Protein AF-A0A7S2YZV2-F1 (afdb_monomer_lite)

Structure (mmCIF, N/CA/C/O backbone):
data_AF-A0A7S2YZV2-F1
#
_entry.id   AF-A0A7S2YZV2-F1
#
loop_
_atom_site.group_PDB
_atom_site.id
_atom_site.type_symbol
_atom_site.label_atom_id
_atom_site.label_alt_id
_atom_site.label_comp_id
_atom_site.label_asym_id
_atom_site.label_entity_id
_atom_site.label_seq_id
_atom_site.pdbx_PDB_ins_code
_atom_site.Cartn_x
_atom_site.Cartn_y
_atom_site.Cartn_z
_atom_site.occupancy
_atom_site.B_iso_or_equiv
_atom_site.auth_seq_id
_atom_site.auth_comp_id
_atom_site.auth_asym_id
_atom_site.auth_atom_id
_atom_site.pdbx_PDB_model_num
ATOM 1 N N . SER A 1 1 ? -9.033 17.276 6.585 1.00 79.81 1 SER A N 1
ATOM 2 C CA . SER A 1 1 ? -8.620 16.413 7.710 1.00 79.81 1 SER A CA 1
ATOM 3 C C . SER A 1 1 ? -7.561 15.451 7.200 1.00 79.81 1 SER A C 1
ATOM 5 O O . SER A 1 1 ? -7.741 14.903 6.117 1.00 79.81 1 SER A O 1
ATOM 7 N N . GLU A 1 2 ? -6.471 15.275 7.947 1.00 83.94 2 GLU A N 1
ATOM 8 C CA . GLU A 1 2 ? -5.368 14.354 7.623 1.00 83.94 2 GLU A CA 1
ATOM 9 C C . GLU A 1 2 ? -5.847 12.895 7.511 1.00 83.94 2 GLU A C 1
ATOM 11 O O . GLU A 1 2 ? -5.472 12.184 6.583 1.00 83.94 2 GLU A O 1
ATOM 16 N N . VAL A 1 3 ? -6.804 12.495 8.359 1.00 87.62 3 VAL A N 1
ATOM 17 C CA . VAL A 1 3 ? -7.451 11.172 8.308 1.00 87.62 3 VAL A CA 1
ATOM 18 C C . VAL A 1 3 ? -8.178 10.958 6.978 1.00 87.62 3 VAL A C 1
ATOM 20 O O . VAL A 1 3 ? -8.056 9.901 6.370 1.00 87.62 3 VAL A O 1
ATOM 23 N N . GLY A 1 4 ? -8.901 11.968 6.485 1.00 88.25 4 GLY A N 1
ATOM 24 C CA . GLY A 1 4 ? -9.599 11.879 5.197 1.00 88.25 4 GLY A CA 1
ATOM 25 C C . GLY A 1 4 ? -8.642 11.700 4.014 1.00 88.25 4 GLY A C 1
ATOM 26 O O . GLY A 1 4 ? -8.926 10.921 3.105 1.00 88.25 4 GLY A O 1
ATOM 27 N N . ALA A 1 5 ? -7.484 12.366 4.051 1.00 90.69 5 ALA A N 1
ATOM 28 C CA . ALA A 1 5 ? -6.445 12.201 3.037 1.00 90.69 5 ALA A CA 1
ATOM 29 C C . ALA A 1 5 ? -5.828 10.793 3.078 1.00 90.69 5 ALA A C 1
ATOM 31 O O . ALA A 1 5 ? -5.681 10.165 2.028 1.00 90.69 5 ALA A O 1
ATOM 32 N N . ALA A 1 6 ? -5.548 10.266 4.276 1.00 89.75 6 ALA A N 1
ATOM 33 C CA . ALA A 1 6 ? -5.053 8.901 4.455 1.00 89.75 6 ALA A CA 1
ATOM 34 C C . ALA A 1 6 ? -6.043 7.861 3.903 1.00 89.75 6 ALA A C 1
ATOM 36 O O . ALA A 1 6 ? -5.656 7.004 3.110 1.00 89.75 6 ALA A O 1
ATOM 37 N N . LEU A 1 7 ? -7.334 7.981 4.233 1.00 92.06 7 LEU A N 1
ATOM 38 C CA . LEU A 1 7 ? -8.378 7.088 3.714 1.00 92.06 7 LEU A CA 1
ATOM 39 C C . LEU A 1 7 ? -8.478 7.140 2.181 1.00 92.06 7 LEU A C 1
ATOM 41 O O . LEU A 1 7 ? -8.609 6.099 1.530 1.00 92.06 7 LEU A O 1
ATOM 45 N N . GLY A 1 8 ? -8.380 8.337 1.595 1.00 92.56 8 GLY A N 1
ATOM 46 C CA . GLY A 1 8 ? -8.360 8.519 0.143 1.00 92.56 8 GLY A CA 1
ATOM 47 C C . GLY A 1 8 ? -7.178 7.801 -0.512 1.00 92.56 8 GLY A C 1
ATOM 48 O O . GLY A 1 8 ? -7.374 6.994 -1.424 1.00 92.56 8 GLY A O 1
ATOM 49 N N . LEU A 1 9 ? -5.966 8.024 0.002 1.00 93.44 9 LEU A N 1
ATOM 50 C CA . LEU A 1 9 ? -4.748 7.378 -0.493 1.00 93.44 9 LEU A CA 1
ATOM 51 C C . LEU A 1 9 ? -4.833 5.850 -0.395 1.00 93.44 9 LEU A C 1
ATOM 53 O O . LEU A 1 9 ? -4.550 5.143 -1.360 1.00 93.44 9 LEU A O 1
ATOM 57 N N . MET A 1 10 ? -5.276 5.339 0.750 1.00 93.88 10 MET A N 1
ATOM 58 C CA . MET A 1 10 ? -5.424 3.906 1.000 1.00 93.88 10 MET A CA 1
ATOM 59 C C . MET A 1 10 ? -6.442 3.245 0.063 1.00 93.88 10 MET A C 1
ATOM 61 O O . MET A 1 10 ? -6.231 2.124 -0.399 1.00 93.88 10 MET A O 1
ATOM 65 N N . THR A 1 11 ? -7.522 3.949 -0.279 1.00 92.81 11 THR A N 1
ATOM 66 C CA . THR A 1 11 ? -8.526 3.451 -1.231 1.00 92.81 11 THR A CA 1
ATOM 67 C C . THR A 1 11 ? -7.954 3.342 -2.648 1.00 92.81 11 THR A C 1
ATOM 69 O O . THR A 1 11 ? -8.196 2.350 -3.348 1.00 92.81 11 THR A O 1
ATOM 72 N N . VAL A 1 12 ? -7.147 4.323 -3.066 1.00 94.00 12 VAL A N 1
ATOM 73 C CA . VAL A 1 12 ? -6.429 4.277 -4.350 1.00 94.00 12 VAL A CA 1
ATOM 74 C C . VAL A 1 12 ? -5.399 3.149 -4.348 1.00 94.00 12 VAL A C 1
ATOM 76 O O . VAL A 1 12 ? -5.381 2.348 -5.281 1.00 94.00 12 VAL A O 1
ATOM 79 N N . ALA A 1 13 ? -4.603 3.023 -3.282 1.00 92.38 13 ALA A N 1
ATOM 80 C CA . ALA A 1 13 ? -3.617 1.955 -3.136 1.00 92.38 13 ALA A CA 1
ATOM 81 C C . ALA A 1 13 ? -4.266 0.569 -3.259 1.00 92.38 13 ALA A C 1
ATOM 83 O O . ALA A 1 13 ? -3.810 -0.258 -4.048 1.00 92.38 13 ALA A O 1
ATOM 84 N N . ARG A 1 14 ? -5.396 0.341 -2.574 1.00 91.75 14 ARG A N 1
ATOM 85 C CA . ARG A 1 14 ? -6.170 -0.905 -2.695 1.00 91.75 14 ARG A CA 1
ATOM 86 C C . ARG A 1 14 ? -6.615 -1.174 -4.131 1.00 91.75 14 ARG A C 1
ATOM 88 O O . ARG A 1 14 ? -6.514 -2.301 -4.610 1.00 91.75 14 ARG A O 1
ATOM 95 N N . SER A 1 15 ? -7.102 -0.143 -4.816 1.00 91.19 15 SER A N 1
ATOM 96 C CA . SER A 1 15 ? -7.579 -0.255 -6.198 1.00 91.19 15 SER A CA 1
ATOM 97 C C . SER A 1 15 ? -6.445 -0.621 -7.163 1.00 91.19 15 SER A C 1
ATOM 99 O O . SER A 1 15 ? -6.638 -1.462 -8.039 1.00 91.19 15 SER A O 1
ATOM 101 N N . LEU A 1 16 ? -5.250 -0.055 -6.971 1.00 91.62 16 LEU A N 1
ATOM 102 C CA . LEU A 1 16 ? -4.061 -0.374 -7.768 1.00 91.62 16 LEU A CA 1
ATOM 103 C C . LEU A 1 16 ? -3.547 -1.792 -7.500 1.00 91.62 16 LEU A C 1
ATOM 105 O O . LEU A 1 16 ? -3.261 -2.525 -8.445 1.00 91.62 16 LEU A O 1
ATOM 109 N N . LEU A 1 17 ? -3.481 -2.204 -6.232 1.00 90.88 17 LEU A N 1
ATOM 110 C CA . LEU A 1 17 ? -3.102 -3.569 -5.848 1.00 90.88 17 LEU A CA 1
ATOM 111 C C . LEU A 1 17 ? -4.078 -4.608 -6.416 1.00 90.88 17 LEU A C 1
ATOM 113 O O . LEU A 1 17 ? -3.675 -5.712 -6.778 1.00 90.88 17 LEU A O 1
ATOM 117 N N . HIS A 1 18 ? -5.355 -4.247 -6.548 1.00 87.31 18 HIS A N 1
ATOM 118 C CA . HIS A 1 18 ? -6.343 -5.084 -7.215 1.00 87.31 18 HIS A CA 1
ATOM 119 C C . HIS A 1 18 ? -6.148 -5.135 -8.736 1.00 87.31 18 HIS A C 1
ATOM 121 O O . HIS A 1 18 ? -6.156 -6.217 -9.319 1.00 87.31 18 HIS A O 1
ATOM 127 N N . ALA A 1 19 ? -5.962 -3.981 -9.380 1.00 90.25 19 ALA A N 1
ATOM 128 C CA . ALA A 1 19 ? -5.798 -3.894 -10.830 1.00 90.25 19 ALA A CA 1
ATOM 129 C C . ALA A 1 19 ? -4.489 -4.539 -11.324 1.00 90.25 19 ALA A C 1
ATOM 131 O O . ALA A 1 19 ? -4.415 -5.003 -12.463 1.00 90.25 19 ALA A O 1
ATOM 132 N N . HIS A 1 20 ? -3.458 -4.590 -10.476 1.00 89.75 20 HIS A N 1
ATOM 133 C CA . HIS A 1 20 ? -2.124 -5.053 -10.839 1.00 89.75 20 HIS A CA 1
ATOM 134 C C . HIS A 1 20 ? -1.666 -6.200 -9.937 1.00 89.75 20 HIS A C 1
ATOM 136 O O . HIS A 1 20 ? -1.011 -5.989 -8.921 1.00 89.75 20 HIS A O 1
ATOM 142 N N . VAL A 1 21 ? -1.924 -7.441 -10.362 1.00 85.00 21 VAL A N 1
ATOM 143 C CA . VAL A 1 21 ? -1.576 -8.659 -9.601 1.00 85.00 21 VAL A CA 1
ATOM 144 C C . VAL A 1 21 ? -0.101 -8.699 -9.184 1.00 85.00 21 VAL A C 1
ATOM 146 O O . VAL A 1 21 ? 0.198 -9.094 -8.064 1.00 85.00 21 VAL A O 1
ATOM 149 N N . ARG A 1 22 ? 0.826 -8.228 -10.031 1.00 85.88 22 ARG A N 1
ATOM 150 C CA . ARG A 1 22 ? 2.258 -8.142 -9.681 1.00 85.88 22 ARG A CA 1
ATOM 151 C C . ARG A 1 22 ? 2.540 -7.224 -8.492 1.00 85.88 22 ARG A C 1
ATOM 153 O O . ARG A 1 22 ? 3.463 -7.499 -7.739 1.00 85.88 22 ARG A O 1
ATOM 160 N N . ALA A 1 23 ? 1.755 -6.165 -8.312 1.00 88.75 23 ALA A N 1
ATOM 161 C CA . ALA A 1 23 ? 1.904 -5.258 -7.181 1.00 88.75 23 ALA A CA 1
ATOM 162 C C . ALA A 1 23 ? 1.453 -5.900 -5.860 1.00 88.75 23 ALA A C 1
ATOM 164 O O . ALA A 1 23 ? 1.887 -5.452 -4.807 1.00 88.75 23 ALA A O 1
ATOM 165 N N . ARG A 1 24 ? 0.651 -6.978 -5.884 1.00 88.00 24 ARG A N 1
ATOM 166 C CA . ARG A 1 24 ? 0.290 -7.716 -4.658 1.00 88.00 24 ARG A CA 1
ATOM 167 C C . ARG A 1 24 ? 1.494 -8.358 -3.979 1.00 88.00 24 ARG A C 1
ATOM 169 O O . ARG A 1 24 ? 1.462 -8.476 -2.765 1.00 88.00 24 ARG A O 1
ATOM 176 N N . ALA A 1 25 ? 2.557 -8.666 -4.726 1.00 86.44 25 ALA A N 1
ATOM 177 C CA . ALA A 1 25 ? 3.808 -9.160 -4.153 1.00 86.44 25 ALA A CA 1
ATOM 178 C C . ALA A 1 25 ? 4.438 -8.169 -3.155 1.00 86.44 25 ALA A C 1
ATOM 180 O O . ALA A 1 25 ? 5.194 -8.580 -2.288 1.00 86.44 25 ALA A O 1
ATOM 181 N N . LEU A 1 26 ? 4.090 -6.875 -3.227 1.00 88.88 26 LEU A N 1
ATOM 182 C CA . LEU A 1 26 ? 4.514 -5.876 -2.240 1.00 88.88 26 LEU A CA 1
ATOM 183 C C . LEU A 1 26 ? 3.920 -6.126 -0.847 1.00 88.88 26 LEU A C 1
ATOM 185 O O . LEU A 1 26 ? 4.438 -5.600 0.132 1.00 88.88 26 LEU A O 1
ATOM 189 N N . LEU A 1 27 ? 2.808 -6.860 -0.752 1.00 89.38 27 LEU A N 1
ATOM 190 C CA . LEU A 1 27 ? 2.173 -7.216 0.519 1.00 89.38 27 LEU A CA 1
ATOM 191 C C . LEU A 1 27 ? 2.787 -8.479 1.130 1.00 89.38 27 LEU A C 1
ATOM 193 O O . LEU A 1 27 ? 2.603 -8.733 2.320 1.00 89.38 27 LEU A O 1
ATOM 197 N N . ASP A 1 28 ? 3.517 -9.251 0.328 1.00 83.44 28 ASP A N 1
ATOM 198 C CA . ASP A 1 28 ? 4.208 -10.438 0.788 1.00 83.44 28 ASP A CA 1
ATOM 199 C C . ASP A 1 28 ? 5.529 -9.991 1.437 1.00 83.44 28 ASP A C 1
ATOM 201 O O . ASP A 1 28 ? 6.391 -9.367 0.815 1.00 83.44 28 ASP A O 1
ATOM 205 N N . GLY A 1 29 ? 5.687 -10.280 2.733 1.00 67.69 29 GLY A N 1
ATOM 206 C CA . GLY A 1 29 ? 6.905 -9.956 3.494 1.00 67.69 29 GLY A CA 1
ATOM 207 C C . GLY A 1 29 ? 8.147 -10.729 3.044 1.00 67.69 29 GLY A C 1
ATOM 208 O O . GLY A 1 29 ? 9.244 -10.461 3.523 1.00 67.69 29 GLY A O 1
ATOM 209 N N . ASP A 1 30 ? 7.956 -11.667 2.120 1.00 61.38 30 ASP A N 1
ATOM 210 C CA . ASP A 1 30 ? 8.966 -12.544 1.546 1.00 61.38 30 ASP A CA 1
ATOM 211 C C . ASP A 1 30 ? 9.078 -12.253 0.043 1.00 61.38 30 ASP A C 1
ATOM 213 O O . ASP A 1 30 ? 8.942 -13.137 -0.807 1.00 61.38 30 ASP A O 1
ATOM 217 N N . ALA A 1 31 ? 9.224 -10.962 -0.293 1.00 56.88 31 ALA A N 1
ATOM 218 C CA . ALA A 1 31 ? 9.353 -10.525 -1.674 1.00 56.88 31 ALA A CA 1
ATOM 219 C C . ALA A 1 31 ? 10.445 -11.380 -2.342 1.00 56.88 31 ALA A C 1
ATOM 221 O O . ALA A 1 31 ? 11.578 -11.413 -1.843 1.00 56.88 31 ALA A O 1
ATOM 222 N N . PRO A 1 32 ? 10.130 -12.109 -3.435 1.00 54.09 32 PRO A N 1
ATOM 223 C CA . PRO A 1 32 ? 11.133 -12.899 -4.126 1.00 54.09 32 PRO A CA 1
ATOM 224 C C . PRO A 1 32 ? 12.270 -11.952 -4.461 1.00 54.09 32 PRO A C 1
ATOM 226 O O . PRO A 1 32 ? 11.995 -10.837 -4.901 1.00 54.09 32 PRO A O 1
ATOM 229 N N . VAL A 1 33 ? 13.507 -12.389 -4.217 1.00 56.38 33 VAL A N 1
ATOM 230 C CA . VAL A 1 33 ? 14.744 -11.638 -4.462 1.00 56.38 33 VAL A CA 1
ATOM 231 C C . VAL A 1 33 ? 14.778 -11.188 -5.930 1.00 56.38 33 VAL A C 1
ATOM 233 O O . VAL A 1 33 ? 15.400 -11.811 -6.788 1.00 56.38 33 VAL A O 1
ATOM 236 N N . GLN A 1 34 ? 14.053 -10.119 -6.258 1.00 57.78 34 GLN A N 1
ATOM 237 C CA . GLN A 1 34 ? 14.235 -9.368 -7.478 1.00 57.78 34 GLN A CA 1
ATOM 238 C C . GLN A 1 34 ? 15.566 -8.670 -7.284 1.00 57.78 34 GLN A C 1
ATOM 240 O O . GLN A 1 34 ? 15.788 -7.986 -6.288 1.00 57.78 34 GLN A O 1
ATOM 245 N N . SER A 1 35 ? 16.484 -8.910 -8.212 1.00 62.41 35 SER A N 1
ATOM 246 C CA . SER A 1 35 ? 17.818 -8.330 -8.160 1.00 62.41 35 SER A CA 1
ATOM 247 C C . SER A 1 35 ? 17.730 -6.808 -8.003 1.00 62.41 35 SER A C 1
ATOM 249 O O . SER A 1 35 ? 17.167 -6.126 -8.858 1.00 62.41 35 SER A O 1
ATOM 251 N N . GLY A 1 36 ? 18.317 -6.279 -6.930 1.00 72.94 36 GLY A N 1
ATOM 252 C CA . GLY A 1 36 ? 18.374 -4.845 -6.642 1.00 72.94 36 GLY A CA 1
ATOM 253 C C . GLY A 1 36 ? 17.551 -4.426 -5.421 1.00 72.94 36 GLY A C 1
ATOM 254 O O . GLY A 1 36 ? 17.014 -5.250 -4.693 1.00 72.94 36 GLY A O 1
ATOM 255 N N . ARG A 1 37 ? 17.491 -3.114 -5.178 1.00 85.56 37 ARG A N 1
ATOM 256 C CA . ARG A 1 37 ? 16.737 -2.483 -4.084 1.00 85.56 37 ARG A CA 1
ATOM 257 C C . ARG A 1 37 ? 15.821 -1.415 -4.672 1.00 85.56 37 ARG A C 1
ATOM 259 O O . ARG A 1 37 ? 16.146 -0.855 -5.720 1.00 85.56 37 ARG A O 1
ATOM 266 N N . PHE A 1 38 ? 14.714 -1.125 -3.997 1.00 89.00 38 PHE A N 1
ATOM 267 C CA . PHE A 1 38 ? 13.944 0.087 -4.254 1.00 89.00 38 PHE A CA 1
ATOM 268 C C . PHE A 1 38 ? 14.840 1.335 -4.129 1.00 89.00 3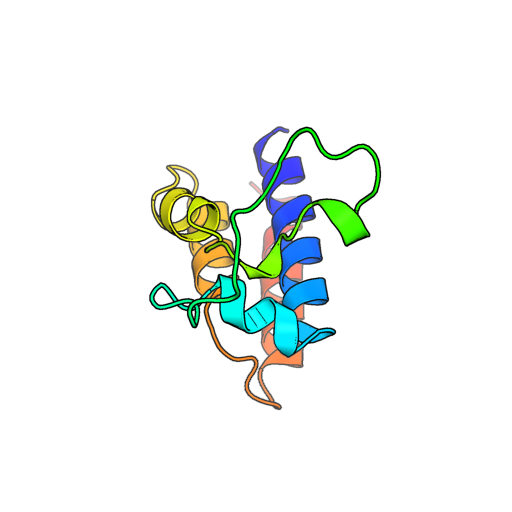8 PHE A C 1
ATOM 270 O O . PHE A 1 38 ? 15.630 1.437 -3.189 1.00 89.00 38 PHE A O 1
ATOM 277 N N . ASN A 1 39 ? 14.732 2.252 -5.091 1.00 91.12 39 ASN A N 1
ATOM 278 C CA . ASN A 1 39 ? 15.422 3.536 -5.120 1.00 91.12 39 ASN A CA 1
ATOM 279 C C . ASN A 1 39 ? 14.393 4.670 -5.155 1.00 91.12 39 ASN A C 1
ATOM 281 O O . ASN A 1 39 ? 13.853 5.015 -6.208 1.00 91.12 39 ASN A O 1
ATOM 285 N N . GLU A 1 40 ? 14.176 5.275 -3.997 1.00 89.81 40 GLU A N 1
ATOM 286 C CA . GLU A 1 40 ? 13.276 6.403 -3.774 1.00 89.81 40 GLU A CA 1
ATOM 287 C C . GLU A 1 40 ? 13.719 7.689 -4.489 1.00 89.81 40 GLU A C 1
ATOM 289 O O . GLU A 1 40 ? 12.897 8.560 -4.762 1.00 89.81 40 GLU A O 1
ATOM 294 N N . ASN A 1 41 ? 15.003 7.795 -4.840 1.00 95.00 41 ASN A N 1
ATOM 295 C CA . ASN A 1 41 ? 15.578 8.962 -5.508 1.00 95.00 41 ASN A CA 1
ATOM 296 C C . ASN A 1 41 ? 15.607 8.811 -7.040 1.00 95.00 41 ASN A C 1
ATOM 298 O O . ASN A 1 41 ? 16.165 9.658 -7.742 1.00 95.00 41 ASN A O 1
ATOM 302 N N . ALA A 1 42 ? 15.048 7.725 -7.585 1.00 93.94 42 ALA A N 1
ATOM 303 C CA . ALA A 1 42 ? 14.978 7.523 -9.025 1.00 93.94 42 ALA A CA 1
ATOM 304 C C . ALA A 1 42 ? 14.070 8.574 -9.683 1.00 93.94 42 ALA A C 1
ATOM 306 O O . ALA A 1 42 ? 12.905 8.731 -9.331 1.00 93.94 42 ALA A O 1
ATOM 307 N N . THR A 1 43 ? 14.581 9.260 -10.707 1.00 94.88 43 THR A N 1
ATOM 308 C CA . THR A 1 43 ? 13.821 10.298 -11.428 1.00 94.88 43 THR A CA 1
ATOM 309 C C . THR A 1 43 ? 12.694 9.726 -12.291 1.00 94.88 43 THR A C 1
ATOM 311 O O . THR A 1 43 ? 11.746 10.435 -12.619 1.00 94.88 43 THR A O 1
ATOM 314 N N . ARG A 1 44 ? 12.792 8.450 -12.687 1.00 93.69 44 ARG A N 1
ATOM 315 C CA . ARG A 1 44 ? 11.770 7.760 -13.485 1.00 93.69 44 ARG A CA 1
ATOM 316 C C . ARG A 1 44 ? 11.146 6.620 -12.674 1.00 93.69 44 ARG A C 1
ATOM 318 O O . ARG A 1 44 ? 11.892 5.873 -12.038 1.00 93.69 44 ARG A O 1
ATOM 325 N N . PRO A 1 45 ? 9.816 6.429 -12.733 1.00 88.38 45 PRO A N 1
ATOM 326 C CA . PRO A 1 45 ? 9.123 5.429 -11.919 1.00 88.38 45 PRO A CA 1
ATOM 327 C C . PRO A 1 45 ? 9.528 3.988 -12.260 1.00 88.38 45 PRO A C 1
ATOM 329 O O . PRO A 1 45 ? 9.600 3.140 -11.376 1.00 88.38 45 PRO A O 1
ATOM 332 N N . ASP A 1 46 ? 9.851 3.708 -13.522 1.00 87.81 46 ASP A N 1
ATOM 333 C CA . ASP A 1 46 ? 10.315 2.395 -13.983 1.00 87.81 46 ASP A CA 1
ATOM 334 C C . ASP A 1 46 ? 11.733 2.056 -13.495 1.00 87.81 46 ASP A C 1
ATOM 336 O O . ASP A 1 46 ? 12.076 0.884 -13.368 1.00 87.81 46 ASP A O 1
ATOM 340 N N . ALA A 1 47 ? 12.544 3.067 -13.168 1.00 89.75 47 ALA A N 1
ATOM 341 C CA . ALA A 1 47 ? 13.893 2.892 -12.631 1.00 89.75 47 ALA A CA 1
ATOM 342 C C . ALA A 1 47 ? 13.929 2.760 -11.097 1.00 89.75 47 ALA A C 1
ATOM 344 O O . ALA A 1 47 ? 14.974 2.430 -10.539 1.00 89.75 47 ALA A O 1
ATOM 345 N N . ALA A 1 48 ? 12.809 3.013 -10.412 1.00 91.31 48 ALA A N 1
ATOM 346 C CA . ALA A 1 48 ? 12.742 2.976 -8.954 1.00 91.31 48 ALA A CA 1
ATOM 347 C C . ALA A 1 48 ? 12.804 1.552 -8.386 1.00 91.31 48 ALA A C 1
ATOM 349 O O . ALA A 1 48 ? 13.108 1.386 -7.213 1.00 91.31 48 ALA A O 1
ATOM 350 N N . ASN A 1 49 ? 12.527 0.521 -9.192 1.00 89.69 49 ASN A N 1
ATOM 351 C CA . ASN A 1 49 ? 12.519 -0.877 -8.750 1.00 89.69 49 ASN A CA 1
ATOM 352 C C . ASN A 1 49 ? 11.589 -1.128 -7.540 1.00 89.69 49 ASN A C 1
ATOM 354 O O . ASN A 1 49 ? 11.938 -1.830 -6.594 1.00 89.69 49 ASN A O 1
ATOM 358 N N . ALA A 1 50 ? 10.393 -0.525 -7.555 1.00 89.19 50 ALA A N 1
ATOM 359 C CA . ALA A 1 50 ? 9.443 -0.580 -6.439 1.00 89.19 50 ALA A CA 1
ATOM 360 C C . ALA A 1 50 ? 9.037 -2.009 -6.043 1.00 89.19 50 ALA A C 1
ATOM 362 O O . ALA A 1 50 ? 8.838 -2.277 -4.865 1.00 89.19 50 ALA A O 1
ATOM 363 N N . LEU A 1 51 ? 8.971 -2.936 -7.006 1.00 88.56 51 LEU A N 1
ATOM 364 C CA . LEU A 1 51 ? 8.599 -4.338 -6.772 1.00 88.56 51 LEU A CA 1
ATOM 365 C C . LEU A 1 51 ? 9.681 -5.176 -6.071 1.00 88.56 51 LEU A C 1
ATOM 367 O O . LEU A 1 51 ? 9.397 -6.309 -5.698 1.00 88.56 51 LEU A O 1
ATOM 371 N N . ALA A 1 52 ? 10.888 -4.638 -5.874 1.00 86.81 52 ALA A N 1
ATOM 372 C CA . ALA A 1 52 ? 11.936 -5.284 -5.081 1.00 86.81 52 ALA A CA 1
ATOM 373 C C . ALA A 1 52 ? 11.814 -5.001 -3.571 1.00 86.81 52 ALA A C 1
ATOM 375 O O . ALA A 1 52 ? 12.687 -5.393 -2.799 1.00 86.81 52 ALA A O 1
ATOM 376 N N . GLY A 1 53 ? 10.778 -4.272 -3.148 1.00 86.44 53 GLY A N 1
ATOM 377 C CA . GLY A 1 53 ? 10.496 -3.982 -1.746 1.00 86.44 53 GLY A CA 1
ATOM 378 C C . GLY A 1 53 ? 9.209 -4.632 -1.246 1.00 86.44 53 GLY A C 1
ATOM 379 O O . GLY A 1 53 ? 8.448 -5.237 -1.997 1.00 86.44 53 GLY A O 1
ATOM 380 N N . THR A 1 54 ? 8.952 -4.424 0.040 1.00 89.19 54 THR A N 1
ATOM 381 C CA . THR A 1 54 ? 7.693 -4.758 0.711 1.00 89.19 54 THR A CA 1
ATOM 382 C C . THR A 1 54 ? 7.071 -3.459 1.219 1.00 89.19 54 THR A C 1
ATOM 384 O O . THR A 1 54 ? 7.777 -2.588 1.731 1.00 89.19 54 THR A O 1
ATOM 387 N N . LEU A 1 55 ? 5.753 -3.326 1.091 1.00 90.31 55 LEU A N 1
ATOM 388 C CA . LEU A 1 55 ? 4.971 -2.165 1.518 1.00 90.31 55 LEU A CA 1
ATOM 389 C C . LEU A 1 55 ? 4.686 -2.224 3.030 1.00 90.31 55 LEU A C 1
ATOM 391 O O . LEU A 1 55 ? 3.549 -2.418 3.472 1.00 90.31 55 LEU A O 1
ATOM 395 N N . TRP A 1 56 ? 5.739 -2.078 3.837 1.00 90.75 56 TRP A N 1
ATOM 396 C CA . TRP A 1 56 ? 5.676 -2.136 5.304 1.00 90.75 56 TRP A CA 1
ATOM 397 C C . TRP A 1 56 ? 4.802 -1.040 5.923 1.00 90.75 56 TRP A C 1
ATOM 399 O O . TRP A 1 56 ? 4.305 -1.196 7.041 1.00 90.75 56 TRP A O 1
ATOM 409 N N . GLU A 1 57 ? 4.552 0.046 5.195 1.00 92.19 57 GLU A N 1
ATOM 410 C CA . GLU A 1 57 ? 3.665 1.127 5.616 1.00 92.19 57 GLU A CA 1
ATOM 411 C C . GLU A 1 57 ? 2.244 0.621 5.889 1.00 92.19 57 GLU A C 1
ATOM 413 O O . GLU A 1 57 ? 1.590 1.111 6.809 1.00 92.19 57 GLU A O 1
ATOM 418 N N . VAL A 1 58 ? 1.766 -0.395 5.159 1.00 91.88 58 VAL A N 1
ATOM 419 C CA . VAL A 1 58 ? 0.441 -0.981 5.417 1.00 91.88 58 VAL A CA 1
ATOM 420 C C . VAL A 1 58 ? 0.398 -1.631 6.800 1.00 91.88 58 VAL A C 1
ATOM 422 O O . VAL A 1 58 ? -0.563 -1.423 7.537 1.00 91.88 58 VAL A O 1
ATOM 425 N N . GLU A 1 59 ? 1.454 -2.335 7.209 1.00 91.69 59 GLU A N 1
ATOM 426 C CA . GLU A 1 59 ? 1.541 -2.942 8.543 1.00 91.69 59 GLU A CA 1
ATOM 427 C C . GLU A 1 59 ? 1.624 -1.886 9.659 1.00 91.69 59 GLU A C 1
ATOM 429 O O . GLU A 1 59 ? 1.070 -2.074 10.745 1.00 91.69 59 GLU A O 1
ATOM 434 N N . ALA A 1 60 ? 2.250 -0.737 9.393 1.00 91.94 60 ALA A N 1
ATOM 435 C CA . ALA A 1 60 ? 2.214 0.400 10.311 1.00 91.94 60 ALA A CA 1
ATOM 436 C C . ALA A 1 60 ? 0.798 1.004 10.421 1.00 91.94 60 ALA A C 1
ATOM 438 O O . ALA A 1 60 ? 0.322 1.271 11.527 1.00 91.94 60 ALA A O 1
ATOM 439 N N . LEU A 1 61 ? 0.083 1.157 9.299 1.00 93.31 61 LEU A N 1
ATOM 440 C CA . LEU A 1 61 ? -1.283 1.700 9.263 1.00 93.31 61 LEU A CA 1
ATOM 441 C C . LEU A 1 61 ? -2.304 0.809 9.989 1.00 93.31 61 LEU A C 1
ATOM 443 O O . LEU A 1 61 ? -3.242 1.325 10.599 1.00 93.31 61 LEU A O 1
ATOM 447 N N . ARG A 1 62 ? -2.093 -0.512 10.029 1.00 93.88 62 ARG A N 1
ATOM 448 C CA . ARG A 1 62 ? -2.909 -1.444 10.836 1.00 93.88 62 ARG A CA 1
ATOM 449 C C . ARG A 1 62 ? -2.832 -1.174 12.341 1.00 93.88 62 ARG A C 1
ATOM 451 O O . ARG A 1 62 ? -3.719 -1.581 13.084 1.00 93.88 62 ARG A O 1
ATOM 458 N N . LYS A 1 63 ? -1.812 -0.445 12.801 1.00 94.38 63 LYS A N 1
ATOM 459 C CA . LYS A 1 63 ? -1.618 -0.041 14.206 1.00 94.38 63 LYS A CA 1
ATOM 460 C C . LYS A 1 63 ? -2.000 1.421 14.457 1.00 94.38 63 LYS A C 1
ATOM 462 O O . LYS A 1 63 ? -1.775 1.936 15.550 1.00 94.38 63 LYS A O 1
ATOM 467 N N . HIS A 1 64 ? -2.590 2.103 13.472 1.00 94.38 64 HIS A N 1
ATOM 468 C CA . HIS A 1 64 ? -2.949 3.514 13.592 1.00 94.38 64 HIS A CA 1
ATOM 469 C C . HIS A 1 64 ? -3.994 3.746 14.700 1.00 94.38 64 HIS A C 1
ATOM 471 O O . HIS A 1 64 ? -4.911 2.954 14.919 1.00 94.38 64 HIS A O 1
ATOM 477 N N . VAL A 1 65 ? -3.901 4.883 15.393 1.00 94.31 65 VAL A N 1
ATOM 478 C CA . VAL A 1 65 ? -4.843 5.260 16.464 1.00 94.31 65 VAL A CA 1
ATOM 479 C C . VAL A 1 65 ? -6.302 5.364 15.9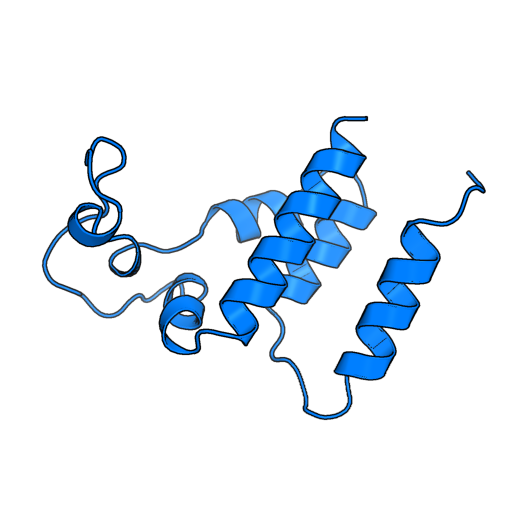99 1.00 94.31 65 VAL A C 1
ATOM 481 O O . VAL A 1 65 ? -7.215 5.053 16.761 1.00 94.31 65 VAL A O 1
ATOM 484 N N . HIS A 1 66 ? -6.535 5.753 14.741 1.00 93.50 66 HIS A N 1
ATOM 485 C CA . HIS A 1 66 ? -7.869 5.978 14.210 1.00 93.50 66 HIS A CA 1
ATOM 486 C C . HIS A 1 66 ? -8.446 4.654 13.687 1.00 93.50 66 HIS A C 1
ATOM 488 O O . HIS A 1 66 ? -7.845 4.056 12.790 1.00 93.50 66 HIS A O 1
ATOM 494 N N . PRO A 1 67 ? -9.611 4.199 14.186 1.00 93.81 67 PRO A N 1
ATOM 495 C CA . PRO A 1 67 ? -10.150 2.880 13.855 1.00 93.81 67 PRO A CA 1
ATOM 496 C C . PRO A 1 67 ? -10.371 2.699 12.352 1.00 93.81 67 PRO A C 1
ATOM 498 O O . PRO A 1 67 ? -9.963 1.686 11.801 1.00 93.81 67 PRO A O 1
ATOM 501 N N . LEU A 1 68 ? -10.879 3.725 11.660 1.00 93.19 68 LEU A N 1
ATOM 502 C CA . LEU A 1 68 ? -11.137 3.630 10.217 1.00 93.19 68 LEU A CA 1
ATOM 503 C C . LEU A 1 68 ? -9.876 3.413 9.378 1.00 93.19 68 LEU A C 1
ATOM 505 O O . LEU A 1 68 ? -9.942 2.784 8.327 1.00 93.19 68 LEU A O 1
ATOM 509 N N . VAL A 1 69 ? -8.734 3.937 9.832 1.00 94.38 69 VAL A N 1
ATOM 510 C CA . VAL A 1 69 ? -7.461 3.743 9.132 1.00 94.38 69 VAL A CA 1
ATOM 511 C C . VAL A 1 69 ? -6.997 2.301 9.315 1.00 94.38 69 VAL A C 1
ATOM 513 O O . VAL A 1 69 ? -6.613 1.668 8.338 1.00 94.38 69 VAL A O 1
ATOM 516 N N . ARG A 1 70 ? -7.118 1.740 10.525 1.00 95.25 70 ARG A N 1
ATOM 517 C CA . ARG A 1 70 ? -6.803 0.322 10.756 1.00 95.25 70 ARG A CA 1
ATOM 518 C C . ARG A 1 70 ? -7.689 -0.599 9.927 1.00 95.25 70 ARG A C 1
ATOM 520 O O . ARG A 1 70 ? -7.167 -1.442 9.207 1.00 95.25 70 ARG A O 1
ATOM 527 N N . ASP A 1 71 ? -9.002 -0.375 9.967 1.00 93.94 71 ASP A N 1
ATOM 528 C CA . ASP A 1 71 ? -9.977 -1.205 9.256 1.00 93.94 71 ASP A CA 1
ATOM 529 C C . ASP A 1 71 ? -9.713 -1.198 7.744 1.00 93.94 71 ASP A C 1
ATOM 531 O O . ASP A 1 71 ? -9.802 -2.230 7.076 1.00 93.94 71 ASP A O 1
ATOM 535 N N . LEU A 1 72 ? -9.349 -0.040 7.182 1.00 93.31 72 LEU A N 1
ATOM 536 C CA . LEU A 1 72 ? -9.007 0.061 5.767 1.00 93.31 72 LEU A CA 1
ATOM 537 C C . LEU A 1 72 ? -7.653 -0.590 5.443 1.00 93.31 72 LEU A C 1
ATOM 539 O O . LEU A 1 72 ? -7.501 -1.155 4.361 1.00 93.31 72 LEU A O 1
ATOM 543 N N . ALA A 1 73 ? -6.687 -0.555 6.361 1.00 94.69 73 ALA A N 1
ATOM 544 C CA . ALA A 1 73 ? -5.403 -1.233 6.190 1.00 94.69 73 ALA A CA 1
ATOM 545 C C . ALA A 1 73 ? -5.573 -2.761 6.201 1.00 94.69 73 ALA A C 1
ATOM 547 O O . ALA A 1 73 ? -5.021 -3.445 5.339 1.00 94.69 73 ALA A O 1
ATOM 548 N N . ASP A 1 74 ? -6.413 -3.294 7.095 1.00 93.38 74 ASP A N 1
ATOM 549 C CA . ASP A 1 74 ? -6.785 -4.715 7.107 1.00 93.38 74 ASP A CA 1
ATOM 550 C C . ASP A 1 74 ? -7.498 -5.134 5.815 1.00 93.38 74 ASP A C 1
ATOM 552 O O . ASP A 1 74 ? -7.340 -6.254 5.331 1.00 93.38 74 ASP A O 1
ATOM 556 N N . LEU A 1 75 ? -8.275 -4.232 5.222 1.00 91.56 75 LEU A N 1
ATOM 557 C CA . LEU A 1 75 ? -8.927 -4.464 3.939 1.00 91.56 75 LEU A CA 1
ATOM 558 C C . LEU A 1 75 ? -7.948 -4.474 2.753 1.00 91.56 75 LEU A C 1
ATOM 560 O O . LEU A 1 75 ? -8.200 -5.181 1.777 1.00 91.56 75 LEU A O 1
ATOM 564 N N . ILE A 1 76 ? -6.854 -3.707 2.808 1.00 92.25 76 ILE A N 1
ATOM 565 C CA . ILE A 1 76 ? -5.819 -3.694 1.758 1.00 92.25 76 ILE A CA 1
ATOM 566 C C . ILE A 1 76 ? -5.128 -5.057 1.649 1.00 92.25 76 ILE A C 1
ATOM 568 O O . ILE A 1 76 ? -4.883 -5.516 0.535 1.00 92.25 76 ILE A O 1
ATOM 572 N N . VAL A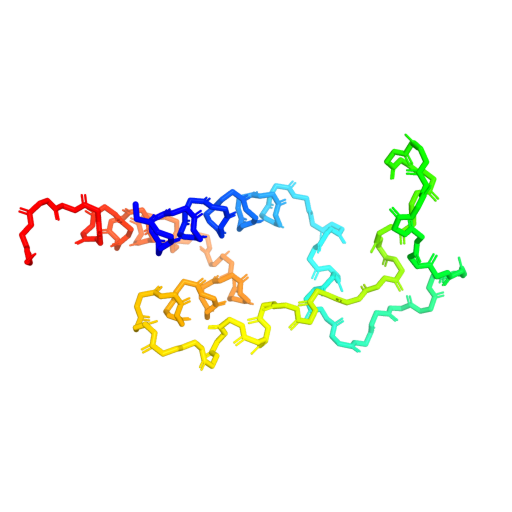 1 77 ? -4.837 -5.701 2.783 1.00 89.56 77 VAL A N 1
ATO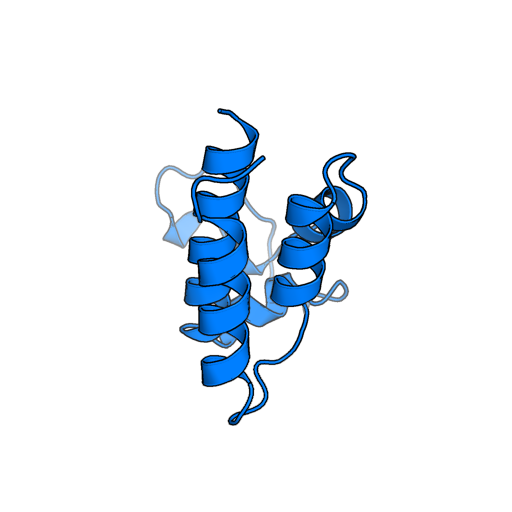M 573 C CA . VAL A 1 77 ? -4.132 -6.996 2.815 1.00 89.56 77 VAL A CA 1
ATOM 574 C C . VAL A 1 77 ? -5.031 -8.185 2.475 1.00 89.56 77 VAL A C 1
ATOM 576 O O . VAL A 1 77 ? -4.541 -9.239 2.077 1.00 89.56 77 VAL A O 1
ATOM 579 N N . GLN A 1 78 ? -6.349 -8.032 2.609 1.00 87.75 78 GLN A N 1
ATOM 580 C CA . GLN A 1 78 ? -7.293 -9.099 2.295 1.00 87.75 78 GLN A CA 1
ATOM 581 C C . GLN A 1 78 ? -7.396 -9.331 0.779 1.00 87.75 78 GLN A C 1
ATOM 583 O O . GLN A 1 78 ? -7.554 -8.369 0.014 1.00 87.75 78 GLN A O 1
ATOM 588 N N . PRO A 1 79 ? -7.392 -10.599 0.327 1.00 75.25 79 PRO A N 1
ATOM 589 C CA . PRO A 1 79 ? -7.783 -10.933 -1.032 1.00 75.25 79 PRO A CA 1
ATOM 590 C C . PRO A 1 79 ? -9.180 -10.381 -1.310 1.00 75.25 79 PRO A C 1
ATOM 592 O O . PRO A 1 79 ? -10.077 -10.458 -0.473 1.00 75.25 79 PRO A O 1
ATOM 595 N N . LEU A 1 80 ? -9.381 -9.824 -2.500 1.00 66.81 80 LEU A N 1
ATOM 596 C CA . LEU A 1 80 ? -10.729 -9.538 -2.963 1.00 66.81 80 LEU A CA 1
ATOM 597 C C . LEU A 1 80 ? -11.361 -10.863 -3.378 1.00 66.81 80 LEU A C 1
ATOM 599 O O . LEU A 1 80 ? -11.136 -11.340 -4.489 1.00 66.81 80 LEU A O 1
ATOM 603 N N . ASP A 1 81 ? -12.136 -11.461 -2.476 1.00 60.28 81 ASP A N 1
ATOM 604 C CA . ASP A 1 81 ? -13.068 -12.517 -2.857 1.00 60.28 81 ASP A CA 1
ATOM 605 C C . ASP A 1 81 ? -14.003 -11.942 -3.925 1.00 60.28 81 ASP A C 1
ATOM 607 O O . ASP A 1 81 ? -14.467 -10.803 -3.793 1.00 60.28 81 ASP A O 1
ATOM 611 N N . SER A 1 82 ? -14.288 -12.700 -4.984 1.00 49.62 82 SER A N 1
ATOM 612 C CA . SER A 1 82 ? -15.031 -12.226 -6.165 1.00 49.62 82 SER A CA 1
ATOM 613 C C . SER A 1 82 ? -16.427 -11.656 -5.841 1.00 49.62 82 SER A C 1
ATOM 615 O O . SER A 1 82 ? -16.973 -10.900 -6.640 1.00 49.62 82 SER A O 1
ATOM 617 N N . ASP A 1 83 ? -16.962 -11.945 -4.650 1.00 48.81 83 ASP A N 1
ATOM 618 C CA . ASP A 1 83 ? -18.267 -11.494 -4.138 1.00 48.81 83 ASP A CA 1
ATOM 619 C C . ASP A 1 83 ? -18.182 -10.313 -3.131 1.00 48.81 83 ASP A C 1
ATOM 621 O O . ASP A 1 83 ? -19.176 -9.683 -2.766 1.00 48.81 83 ASP A O 1
ATOM 625 N N . SER A 1 84 ? -16.974 -9.952 -2.682 1.00 47.66 84 SER A N 1
ATOM 626 C CA . SER A 1 84 ? -16.730 -8.964 -1.609 1.00 47.66 84 SER A CA 1
ATOM 627 C C . SER A 1 84 ? -16.611 -7.508 -2.090 1.00 47.66 84 SER A C 1
ATOM 629 O O . SER A 1 84 ? -16.653 -6.561 -1.290 1.00 47.66 84 SER A O 1
ATOM 631 N N . SER A 1 85 ? -16.508 -7.304 -3.406 1.00 48.72 85 SER A N 1
ATOM 632 C CA . SER A 1 85 ? -16.429 -5.989 -4.056 1.00 48.72 85 SER A CA 1
ATOM 633 C C . SER A 1 85 ? -17.695 -5.152 -3.816 1.00 48.72 85 SER A C 1
ATOM 635 O O . SER A 1 85 ? -17.603 -3.957 -3.527 1.00 48.72 85 SER A O 1
ATOM 637 N N . ARG A 1 86 ? -18.875 -5.792 -3.793 1.00 49.97 86 ARG A N 1
ATOM 638 C CA . ARG A 1 86 ? -20.154 -5.148 -3.433 1.00 49.97 86 ARG A CA 1
ATOM 639 C C . ARG A 1 86 ? -20.226 -4.758 -1.951 1.00 49.97 86 ARG A C 1
ATOM 641 O O . ARG A 1 86 ? -20.770 -3.706 -1.617 1.00 49.97 86 ARG A O 1
ATOM 648 N N . GLY A 1 87 ? -19.646 -5.564 -1.060 1.00 50.84 87 GLY A N 1
ATOM 649 C CA . GLY A 1 87 ? -19.630 -5.301 0.384 1.00 50.84 87 GLY A CA 1
ATOM 650 C C . GLY A 1 87 ? -18.659 -4.190 0.795 1.00 50.84 87 GLY A C 1
ATOM 651 O O . GLY A 1 87 ? -18.968 -3.393 1.685 1.00 50.84 87 GLY A O 1
ATOM 652 N N . SER A 1 88 ? -17.513 -4.094 0.116 1.00 51.97 88 SER A N 1
ATOM 653 C CA . SER A 1 88 ? -16.452 -3.125 0.427 1.00 51.97 88 SER A CA 1
ATOM 654 C C . SER A 1 88 ? -16.832 -1.692 0.049 1.00 51.97 88 SER A C 1
ATOM 656 O O . SE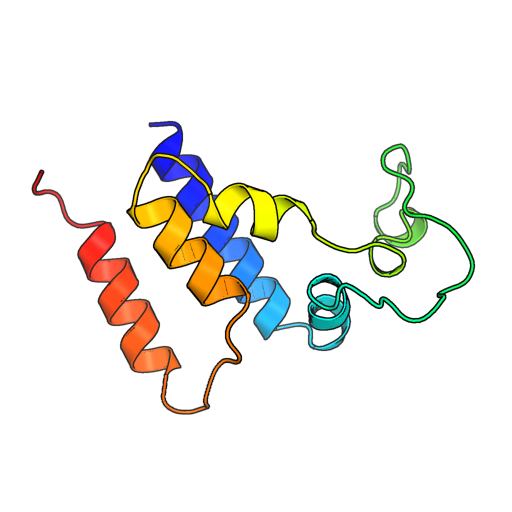R A 1 8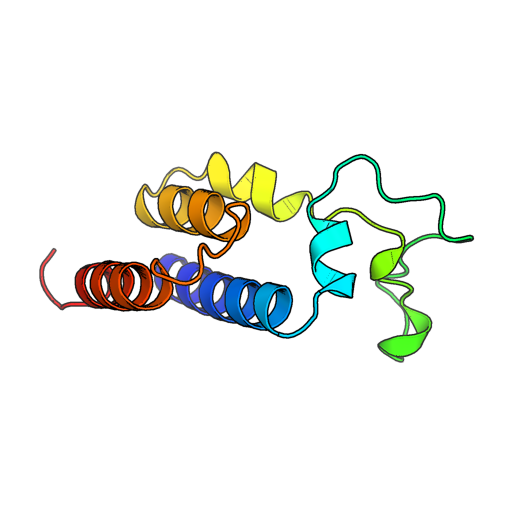8 ? -16.655 -0.797 0.874 1.00 51.97 88 SER A O 1
ATOM 658 N N . SER A 1 89 ? -17.437 -1.461 -1.126 1.00 56.94 89 SER A N 1
ATOM 659 C CA . SER A 1 89 ? -17.966 -0.133 -1.488 1.00 56.94 89 SER A CA 1
ATOM 660 C C . SER A 1 89 ? -19.087 0.310 -0.551 1.00 56.94 89 SER A C 1
ATOM 662 O O . SER A 1 89 ? -19.135 1.473 -0.163 1.00 56.94 89 SER A O 1
ATOM 664 N N . ALA A 1 90 ? -19.948 -0.614 -0.114 1.00 56.34 90 ALA A N 1
ATOM 665 C CA . ALA A 1 90 ? -21.006 -0.305 0.843 1.00 56.34 90 ALA A CA 1
ATOM 666 C C . ALA A 1 90 ? -20.465 -0.009 2.256 1.00 56.34 90 ALA A C 1
ATOM 668 O O . ALA A 1 90 ? -21.061 0.775 2.991 1.00 56.34 90 ALA A O 1
ATOM 669 N N . ARG A 1 91 ? -19.353 -0.628 2.676 1.00 56.22 91 ARG A N 1
ATOM 670 C CA . ARG A 1 91 ? -18.670 -0.285 3.938 1.00 56.22 91 ARG A CA 1
ATOM 671 C C . ARG A 1 91 ? -17.946 1.058 3.842 1.00 56.22 91 ARG A C 1
ATOM 673 O O . ARG A 1 91 ? -18.150 1.886 4.714 1.00 56.22 91 ARG A O 1
ATOM 680 N N . LEU A 1 92 ? -17.203 1.321 2.768 1.00 58.47 92 LEU A N 1
ATOM 681 C CA . LEU A 1 92 ? -16.534 2.611 2.538 1.00 58.47 92 LEU A CA 1
ATOM 682 C C . LEU A 1 92 ? -17.525 3.778 2.408 1.00 58.47 92 LEU A C 1
ATOM 684 O O . LEU A 1 92 ? -17.304 4.829 3.001 1.00 58.47 92 LEU A O 1
ATOM 688 N N . ALA A 1 93 ? -18.660 3.581 1.730 1.00 59.69 93 ALA A N 1
ATOM 689 C CA . ALA A 1 93 ? -19.725 4.585 1.655 1.00 59.69 93 ALA A CA 1
ATOM 690 C C . ALA A 1 93 ? -20.328 4.916 3.032 1.00 59.69 93 ALA A C 1
ATOM 692 O O . ALA A 1 93 ? -20.713 6.055 3.280 1.00 59.69 93 ALA A O 1
ATOM 693 N N . ARG A 1 94 ? -20.362 3.943 3.954 1.00 56.28 94 ARG A N 1
ATOM 694 C CA . ARG A 1 94 ? -20.803 4.148 5.344 1.00 56.28 94 ARG A CA 1
ATOM 695 C C . ARG A 1 94 ? -19.774 4.877 6.211 1.00 56.28 94 ARG A C 1
ATOM 697 O O . ARG A 1 94 ? -20.157 5.438 7.227 1.00 56.28 94 ARG A O 1
ATOM 704 N N . LEU A 1 95 ? -18.504 4.899 5.807 1.00 57.59 95 LEU A N 1
ATOM 705 C CA . LEU A 1 95 ? -17.429 5.608 6.509 1.00 57.59 95 LEU A CA 1
ATOM 706 C C . LEU A 1 95 ? -17.247 7.062 6.045 1.00 57.59 95 LEU A C 1
ATOM 708 O O . LEU A 1 95 ? -16.584 7.833 6.729 1.00 57.59 95 LEU A O 1
ATOM 712 N N . GLY A 1 96 ? -17.818 7.434 4.894 1.00 48.16 96 GLY A N 1
ATOM 713 C CA . GLY A 1 96 ? -17.732 8.784 4.319 1.00 48.16 96 GLY A CA 1
ATOM 714 C C . GLY A 1 96 ? -18.990 9.648 4.477 1.00 48.16 96 GLY A C 1
ATOM 715 O O . GLY A 1 96 ? -19.038 10.737 3.910 1.00 48.16 96 GLY A O 1
ATOM 716 N N . GLY A 1 97 ? -20.020 9.179 5.186 1.00 44.47 97 GLY A N 1
ATOM 717 C CA . GLY A 1 97 ? -21.256 9.940 5.403 1.00 44.47 97 GLY A CA 1
ATOM 718 C C . GLY A 1 97 ? -21.112 11.010 6.499 1.00 44.47 97 GLY A C 1
ATOM 719 O O . GLY A 1 97 ? -20.428 10.758 7.491 1.00 44.47 97 GLY A O 1
ATOM 720 N N . PRO A 1 98 ? -21.752 12.191 6.368 1.00 46.97 98 PRO A N 1
ATOM 721 C CA . PRO A 1 98 ? -21.715 13.229 7.393 1.00 46.97 98 PRO A CA 1
ATOM 722 C C . PRO A 1 98 ? -22.559 12.794 8.598 1.00 46.97 98 PRO A C 1
ATOM 724 O O . PRO A 1 98 ? -23.786 12.786 8.538 1.00 46.97 98 PRO A O 1
ATOM 727 N N . GLY A 1 99 ? -21.902 12.406 9.688 1.00 48.25 99 GLY A N 1
ATOM 728 C CA . GLY A 1 99 ? -22.577 11.996 10.916 1.00 48.25 99 GLY A CA 1
ATOM 729 C C . GLY A 1 99 ? -21.608 11.430 11.944 1.00 48.25 99 GLY A C 1
ATOM 730 O O . GLY A 1 99 ? -21.536 10.216 12.117 1.00 48.25 99 GLY A O 1
ATOM 731 N N . GLY A 1 100 ? -20.871 12.326 12.597 1.00 39.88 100 GLY A N 1
ATOM 732 C CA . GLY A 1 100 ? -19.991 12.074 13.736 1.00 39.88 100 GLY A CA 1
ATOM 733 C C . GLY A 1 100 ? -19.475 13.394 14.272 1.00 39.88 100 GLY A C 1
ATOM 734 O O . GLY A 1 100 ? -18.734 14.051 13.510 1.00 39.88 100 GLY A O 1
#

pLDDT: mean 80.14, std 16.84, range [39.88, 95.25]

InterPro domains:
  IPR005612 CCAAT-binding factor [PF03914] (5-73)
  IPR016903 Nucleolar complex-associated protein 3 [PTHR14428] (5-79)

Organism: NCBI:txid41880

Secondary structure (DSSP, 8-state):
-HHHHHHHHHHHHHHHHHH-GGGGGGG-SS----SS---TT-SSGGGS-GGGS--HHHHHHTT-SSHHHHHHHHHHHS---TTTHHHHHHHHHHHSSS--

Radius of gyration: 15.09 Å; chains: 1; bounding box: 41×29×30 Å

Foldseek 3Di:
DVVVVLLVVLVVLLVVCVVDVLCLLLQVQCQPQPDDDQDPPDPDPVVRPSSNHHPCVLVVQCVDPDVSSVVSSVVSNDDPDVPCVVVVVVVVVVVPDPDD

Sequence (100 aa):
SEVGAALGLMTVARSLLHAHVRARALLDGDAPVQSGRFNENATRPDAANALAGTLWEVEALRKHVHPLVRDLADLIVQPLDSDSSRGSSARLARLGGPGG